Protein AF-A0A1S3KBF1-F1 (afdb_monomer_lite)

InterPro domains:
  IPR001810 F-box domain [PF12937] (69-110)
  IPR001810 F-box domain [PS50181] (61-107)
  IPR001810 F-box domain [SM00256] (68-107)
  IPR036047 F-box-like domain superfamily [SSF81383] (65-120)
  IPR047118 F-box only protein 7 [PTHR15537] (11-126)

Sequence (128 aa):
LISEDGDTCDMTMNVTDYVRHTPCDACQAFRQLPKLSRLFKDNIAYVLLGRLRQALNLPTLYGFMGLLPELKVLIMSYLDAPSLCVMARVCKELKTMTREPSLWRRLYLKTFGSYRDNSLSHNWYQVS

Structure (mmCIF, N/CA/C/O backbone):
data_AF-A0A1S3KBF1-F1
#
_entry.id   AF-A0A1S3KBF1-F1
#
loop_
_atom_site.group_PDB
_atom_site.id
_atom_site.type_symbol
_atom_site.label_atom_id
_atom_site.label_alt_id
_atom_site.label_comp_id
_atom_site.label_asym_id
_atom_site.label_entity_id
_atom_site.label_seq_id
_atom_site.pdbx_PDB_ins_code
_atom_site.Cartn_x
_atom_site.Cartn_y
_atom_site.Cartn_z
_atom_site.occupancy
_atom_site.B_iso_or_equiv
_atom_site.auth_seq_id
_atom_site.auth_comp_id
_atom_site.auth_asym_id
_atom_site.auth_atom_id
_atom_site.pdbx_PDB_model_num
ATOM 1 N N . LEU A 1 1 ? -19.780 6.397 -14.013 1.00 33.00 1 LEU A N 1
ATOM 2 C CA . LEU A 1 1 ? -20.209 5.490 -12.928 1.00 33.00 1 LEU A CA 1
ATOM 3 C C . LEU A 1 1 ? -19.356 5.781 -11.699 1.00 33.00 1 LEU A C 1
ATOM 5 O O . LEU A 1 1 ? -18.378 5.089 -11.468 1.00 33.00 1 LEU A O 1
ATOM 9 N N . ILE A 1 2 ? -19.659 6.868 -10.988 1.00 35.41 2 ILE A N 1
ATOM 10 C CA . ILE A 1 2 ? -19.140 7.137 -9.638 1.00 35.41 2 ILE A CA 1
ATOM 11 C C . ILE A 1 2 ? -20.349 7.645 -8.846 1.00 35.41 2 ILE A C 1
ATOM 13 O O . ILE A 1 2 ? -20.543 8.839 -8.660 1.00 35.41 2 ILE A O 1
ATOM 17 N N . SER A 1 3 ? -21.239 6.704 -8.558 1.00 34.78 3 SER A N 1
ATOM 18 C CA . SER A 1 3 ? -22.041 6.687 -7.334 1.00 34.78 3 SER A CA 1
ATOM 19 C C . SER A 1 3 ? -21.068 6.324 -6.195 1.00 34.78 3 SER A C 1
ATOM 21 O O . SER A 1 3 ? -20.072 5.657 -6.464 1.00 34.78 3 SER A O 1
ATOM 23 N N . GLU A 1 4 ? -21.205 6.677 -4.927 1.00 43.31 4 GLU A N 1
ATOM 24 C CA . GLU A 1 4 ? -22.292 7.220 -4.119 1.00 43.31 4 GLU A CA 1
ATOM 25 C C . GLU A 1 4 ? -21.694 7.378 -2.703 1.00 43.31 4 GLU A C 1
ATOM 27 O O . GLU A 1 4 ? -20.763 6.659 -2.349 1.00 43.31 4 GLU A O 1
ATOM 32 N N . ASP A 1 5 ? -22.230 8.325 -1.938 1.00 42.03 5 ASP A N 1
ATOM 33 C CA . ASP A 1 5 ? -22.523 8.232 -0.504 1.00 42.03 5 ASP A CA 1
ATOM 34 C C . ASP A 1 5 ? -21.469 7.819 0.544 1.00 42.03 5 ASP A C 1
ATOM 36 O O . ASP A 1 5 ? -20.857 6.758 0.529 1.00 42.03 5 ASP A O 1
ATOM 40 N N . GLY A 1 6 ? -21.454 8.619 1.617 1.00 50.53 6 GLY A N 1
ATOM 41 C CA . GLY A 1 6 ? -21.585 8.044 2.957 1.00 50.53 6 GLY A CA 1
ATOM 42 C C . GLY A 1 6 ? -20.321 7.411 3.510 1.00 50.53 6 GLY A C 1
ATOM 43 O O . GLY A 1 6 ? -20.202 6.196 3.625 1.00 50.53 6 GLY A O 1
ATOM 44 N N . ASP A 1 7 ? -19.407 8.271 3.941 1.00 58.75 7 ASP A N 1
ATOM 45 C CA . ASP A 1 7 ? -18.102 7.959 4.520 1.00 58.75 7 ASP A CA 1
ATOM 46 C C . ASP A 1 7 ? -18.194 7.329 5.937 1.00 58.75 7 ASP A C 1
ATOM 48 O O . ASP A 1 7 ? -17.403 7.638 6.832 1.00 58.75 7 ASP A O 1
ATOM 52 N N . THR A 1 8 ? -19.174 6.459 6.167 1.00 63.09 8 THR A N 1
ATOM 53 C CA . THR A 1 8 ? -19.503 5.828 7.448 1.00 63.09 8 THR A CA 1
ATOM 54 C C . THR A 1 8 ? -18.433 4.797 7.803 1.00 63.09 8 THR A C 1
ATOM 56 O O . THR A 1 8 ? -18.258 3.791 7.120 1.00 63.09 8 THR A O 1
ATOM 59 N N . CYS A 1 9 ? -17.652 5.067 8.852 1.00 63.69 9 CYS A N 1
ATOM 60 C CA . CYS A 1 9 ? -16.756 4.064 9.427 1.00 63.69 9 CYS A CA 1
ATOM 61 C C . CYS A 1 9 ? -17.577 3.189 10.375 1.00 63.69 9 CYS A C 1
ATOM 63 O O . CYS A 1 9 ? -17.748 3.535 11.545 1.00 63.69 9 CYS A O 1
ATOM 65 N N . ASP A 1 10 ? -18.096 2.077 9.865 1.00 65.94 10 ASP A N 1
ATOM 66 C CA . ASP A 1 10 ? -18.900 1.167 10.670 1.00 65.94 10 ASP A CA 1
ATOM 67 C C . ASP A 1 10 ? -18.001 0.243 11.494 1.00 65.94 10 ASP A C 1
ATOM 69 O O . ASP A 1 10 ? -17.186 -0.520 10.974 1.00 65.94 10 ASP A O 1
ATOM 73 N N . MET A 1 11 ? -18.154 0.310 12.815 1.00 76.19 11 MET A N 1
ATOM 74 C CA . MET A 1 11 ? -17.495 -0.584 13.760 1.00 76.19 11 MET A CA 1
ATOM 75 C C . MET A 1 11 ? -18.562 -1.368 14.518 1.00 76.19 11 MET A C 1
ATOM 77 O O . MET A 1 11 ? -19.205 -0.849 15.428 1.00 76.19 11 MET A O 1
ATOM 81 N N . THR A 1 12 ? -18.731 -2.644 14.180 1.00 77.75 12 THR A N 1
ATOM 82 C CA . THR A 1 12 ? -19.588 -3.549 14.950 1.00 77.75 12 THR A CA 1
ATOM 83 C C . THR A 1 12 ? -18.792 -4.129 16.114 1.00 77.75 12 THR A C 1
ATOM 85 O O . THR A 1 12 ? -17.807 -4.838 15.902 1.00 77.75 12 THR A O 1
ATOM 88 N N . MET A 1 13 ? -19.211 -3.856 17.349 1.00 76.44 13 MET A N 1
ATOM 89 C CA . MET A 1 13 ? -18.646 -4.499 18.536 1.00 76.44 13 MET A CA 1
ATOM 90 C C . MET A 1 13 ? -19.755 -5.027 19.435 1.00 76.44 13 MET A C 1
ATOM 92 O O . MET A 1 13 ? -20.788 -4.379 19.600 1.00 76.44 13 MET A O 1
ATOM 96 N N . ASN A 1 14 ? -19.526 -6.187 20.047 1.00 79.38 14 ASN A N 1
ATOM 97 C CA . ASN A 1 14 ? -20.423 -6.688 21.073 1.00 79.38 14 ASN A CA 1
ATOM 98 C C . ASN A 1 14 ? -20.006 -6.119 22.433 1.00 79.38 14 ASN A C 1
ATOM 100 O O . ASN A 1 14 ? -18.902 -6.371 22.916 1.00 79.38 14 ASN A O 1
ATOM 104 N N . VAL A 1 15 ? -20.881 -5.322 23.044 1.00 75.12 15 VAL A N 1
ATOM 105 C CA . VAL A 1 15 ? -20.594 -4.608 24.299 1.00 75.12 15 VAL A CA 1
ATOM 106 C C . VAL A 1 15 ? -20.327 -5.584 25.450 1.00 75.12 15 VAL A C 1
ATOM 108 O O . VAL A 1 15 ? -19.516 -5.291 26.329 1.00 75.12 15 VAL A O 1
ATOM 111 N N . THR A 1 16 ? -20.923 -6.779 25.408 1.00 74.94 16 THR A N 1
ATOM 112 C CA . THR A 1 16 ? -20.772 -7.813 26.445 1.00 74.94 16 THR A CA 1
ATOM 113 C C . THR A 1 16 ? -19.361 -8.396 26.527 1.00 74.94 16 THR A C 1
ATOM 115 O O . THR A 1 16 ? -18.982 -8.940 27.563 1.00 74.94 16 THR A O 1
ATOM 118 N N . ASP A 1 17 ? -18.560 -8.264 25.465 1.00 74.19 17 ASP A N 1
ATOM 119 C CA . ASP A 1 17 ? -17.164 -8.723 25.455 1.00 74.19 17 ASP A CA 1
ATOM 120 C C . ASP A 1 17 ? -16.240 -7.778 26.238 1.00 74.19 17 ASP A C 1
ATOM 122 O O . ASP A 1 17 ? -15.197 -8.196 26.757 1.00 74.19 17 ASP A O 1
ATOM 126 N N . TYR A 1 18 ? -16.629 -6.504 26.342 1.00 74.69 18 TYR A N 1
ATOM 127 C CA . TYR A 1 18 ? -15.799 -5.430 26.889 1.00 74.69 18 TYR A CA 1
ATOM 128 C C . TYR A 1 18 ? -16.311 -4.879 28.218 1.00 74.69 18 TYR A C 1
ATOM 130 O O . TYR A 1 18 ? -15.518 -4.324 28.979 1.00 74.69 18 TYR A O 1
ATOM 138 N N . VAL A 1 19 ? -17.599 -5.054 28.525 1.00 79.75 19 VAL A N 1
ATOM 139 C CA . VAL A 1 19 ? -18.239 -4.555 29.747 1.00 79.75 19 VAL A CA 1
ATOM 140 C C . VAL A 1 19 ? -18.893 -5.709 30.504 1.00 79.75 19 VAL A C 1
ATOM 142 O O . VAL A 1 19 ? -19.723 -6.435 29.961 1.00 79.75 19 VAL A O 1
ATOM 145 N N . ARG A 1 20 ? -18.541 -5.885 31.782 1.00 73.62 20 ARG A N 1
ATOM 146 C CA . ARG A 1 20 ? -19.235 -6.825 32.676 1.00 73.62 20 ARG A CA 1
ATOM 147 C C . ARG A 1 20 ? -20.565 -6.227 33.137 1.00 73.62 20 ARG A C 1
ATOM 149 O O . ARG A 1 20 ? -20.602 -5.094 33.601 1.00 73.62 20 ARG A O 1
ATOM 156 N N . HIS A 1 21 ? -21.630 -7.027 33.088 1.00 63.53 21 HIS A N 1
ATOM 157 C CA . HIS A 1 21 ? -22.996 -6.611 33.438 1.00 63.53 21 HIS A CA 1
ATOM 158 C C . HIS A 1 21 ? -23.217 -6.231 34.916 1.00 63.53 21 HIS A C 1
ATOM 160 O O . HIS A 1 21 ? -24.215 -5.588 35.224 1.00 63.53 21 HIS A O 1
ATOM 166 N N . THR A 1 22 ? -22.306 -6.585 35.827 1.00 63.88 22 THR A N 1
ATOM 167 C CA . THR A 1 22 ? -22.409 -6.253 37.259 1.00 63.88 22 THR A CA 1
ATOM 168 C C . THR A 1 22 ? -21.054 -5.795 37.807 1.00 63.88 22 THR A C 1
ATOM 170 O O . THR A 1 22 ? -20.264 -6.620 38.283 1.00 63.88 22 THR A O 1
ATOM 173 N N . PRO A 1 23 ? -20.722 -4.500 37.700 1.00 55.50 23 PRO A N 1
ATOM 174 C CA . PRO A 1 23 ? -19.475 -3.976 38.232 1.00 55.50 23 PRO A CA 1
ATOM 175 C C . PRO A 1 23 ? -19.605 -3.685 39.732 1.00 55.50 23 PRO A C 1
ATOM 177 O O . PRO A 1 23 ? -20.424 -2.873 40.143 1.00 55.50 23 PRO A O 1
ATOM 180 N N . CYS A 1 24 ? -18.772 -4.334 40.548 1.00 60.19 24 CYS A N 1
ATOM 181 C CA . CYS A 1 24 ? -18.551 -3.929 41.942 1.00 60.19 24 CYS A CA 1
ATOM 182 C C . CYS A 1 24 ? -17.599 -2.717 42.028 1.00 60.19 24 CYS A C 1
ATOM 184 O O . CYS A 1 24 ? -17.656 -1.972 42.994 1.00 60.19 24 CYS A O 1
ATOM 186 N N . ASP A 1 25 ? -16.766 -2.513 40.994 1.00 62.94 25 ASP A N 1
ATOM 187 C CA . ASP A 1 25 ? -15.807 -1.412 40.842 1.00 62.94 25 ASP A CA 1
ATOM 188 C C . ASP A 1 25 ? -15.576 -1.095 39.354 1.00 62.94 25 ASP A C 1
ATOM 190 O O . ASP A 1 25 ? -15.515 -2.004 38.517 1.00 62.94 25 ASP A O 1
ATOM 194 N N . ALA A 1 26 ? -15.366 0.184 39.015 1.00 65.19 26 ALA A N 1
ATOM 195 C CA 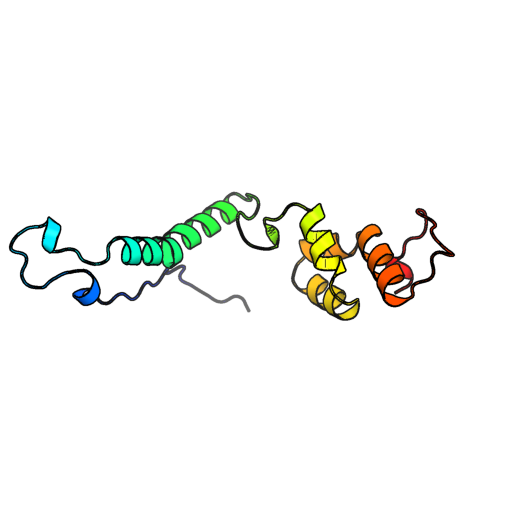. ALA A 1 26 ? -15.137 0.648 37.637 1.00 65.19 26 ALA A CA 1
ATOM 196 C C . ALA A 1 26 ? -13.928 -0.031 36.961 1.00 65.19 26 ALA A C 1
ATOM 198 O O . ALA A 1 26 ? -13.967 -0.345 35.773 1.00 65.19 26 ALA A O 1
ATOM 199 N N . CYS A 1 27 ? -12.877 -0.339 37.728 1.00 62.31 27 CYS A N 1
ATOM 200 C CA . CYS A 1 27 ? -11.687 -1.034 37.231 1.00 62.31 27 CYS A CA 1
ATOM 201 C C . CYS A 1 27 ? -11.955 -2.496 36.830 1.00 62.31 27 CYS A C 1
ATOM 203 O O . CYS A 1 27 ? -11.220 -3.053 36.019 1.00 62.31 27 CYS A O 1
ATOM 205 N N . GLN A 1 28 ? -13.003 -3.125 37.374 1.00 66.31 28 GLN A N 1
ATOM 206 C CA . GLN A 1 28 ? -13.396 -4.501 37.043 1.00 66.31 28 GLN A CA 1
ATOM 207 C C . GLN A 1 28 ? -14.523 -4.566 36.005 1.00 66.31 28 GLN A C 1
ATOM 209 O O . GLN A 1 28 ? -14.781 -5.633 35.440 1.00 66.31 28 GLN A O 1
ATOM 214 N N . ALA A 1 29 ? -15.185 -3.434 35.755 1.00 72.00 29 ALA A N 1
ATOM 215 C CA . ALA A 1 29 ? -16.245 -3.299 34.767 1.00 72.00 29 ALA A CA 1
ATOM 216 C C . ALA A 1 29 ? -15.725 -3.530 33.344 1.00 72.00 29 ALA A C 1
ATOM 218 O O . ALA A 1 29 ? -16.404 -4.163 32.539 1.00 72.00 29 ALA A O 1
ATOM 219 N N . PHE A 1 30 ? -14.511 -3.054 33.050 1.00 76.75 30 PHE A N 1
ATOM 220 C CA . PHE A 1 30 ? -13.942 -3.083 31.708 1.00 76.75 30 PHE A CA 1
ATOM 221 C C . PHE A 1 30 ? -12.969 -4.245 31.523 1.00 76.75 30 PHE A C 1
ATOM 223 O O . PHE A 1 30 ? -11.992 -4.404 32.256 1.00 76.75 30 PHE A O 1
ATOM 230 N N . ARG A 1 31 ? -13.211 -5.056 30.494 1.00 77.38 31 ARG A N 1
ATOM 231 C CA . ARG A 1 31 ? -12.364 -6.185 30.110 1.00 77.38 31 ARG A CA 1
ATOM 232 C C . ARG A 1 31 ? -11.762 -5.930 28.732 1.00 77.38 31 ARG A C 1
ATOM 234 O O . ARG A 1 31 ? -12.384 -5.330 27.867 1.00 77.38 31 ARG A O 1
ATOM 241 N N . GLN A 1 32 ? -10.532 -6.406 28.522 1.00 78.88 32 GLN A N 1
ATOM 242 C CA . GLN A 1 32 ? -9.879 -6.403 27.203 1.00 78.88 32 GLN A CA 1
ATOM 243 C C . GLN A 1 32 ? -9.794 -5.012 26.528 1.00 78.88 32 GLN A C 1
ATOM 245 O O . GLN A 1 32 ? -9.786 -4.912 25.301 1.00 78.88 32 GLN A O 1
ATOM 250 N N . LEU A 1 33 ? -9.621 -3.942 27.315 1.00 82.88 33 LEU A N 1
ATOM 251 C CA . LEU A 1 33 ? -9.377 -2.575 26.822 1.00 82.88 33 LEU A CA 1
ATOM 252 C C . LEU A 1 33 ? -8.282 -2.479 25.737 1.00 82.88 33 LEU A C 1
ATOM 254 O O . LEU A 1 33 ? -8.490 -1.756 24.763 1.00 82.88 33 LEU A O 1
ATOM 258 N N . PRO A 1 34 ? -7.156 -3.225 25.804 1.00 85.44 34 PRO A N 1
ATOM 259 C CA . PRO A 1 34 ? -6.165 -3.203 24.726 1.00 85.44 34 PRO A CA 1
ATOM 260 C C . PRO A 1 34 ? -6.707 -3.726 23.389 1.00 85.44 34 PRO A C 1
ATOM 262 O O . PRO A 1 34 ? -6.353 -3.200 22.337 1.00 85.44 34 PRO A O 1
ATOM 265 N N . LYS A 1 35 ? -7.585 -4.739 23.414 1.00 85.19 35 LYS A N 1
ATOM 266 C CA . LYS A 1 35 ? -8.229 -5.292 22.213 1.00 85.19 35 LYS A CA 1
ATOM 267 C C . LYS A 1 35 ? -9.236 -4.297 21.641 1.00 85.19 35 LYS A C 1
ATOM 269 O O . LYS A 1 35 ? -9.240 -4.082 20.435 1.00 85.19 35 LYS A O 1
ATOM 274 N N . LEU A 1 36 ? -10.026 -3.653 22.502 1.00 85.69 36 LEU A N 1
ATOM 275 C CA . LEU A 1 36 ? -10.946 -2.591 22.094 1.00 85.69 36 LEU A CA 1
ATOM 276 C C . 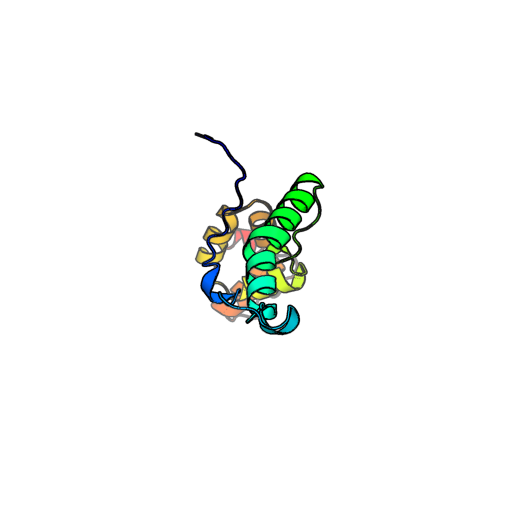LEU A 1 36 ? -10.198 -1.409 21.466 1.00 85.69 36 LEU A C 1
ATOM 278 O O . LEU A 1 36 ? -10.568 -0.948 20.393 1.00 85.69 36 LEU A O 1
ATOM 282 N N . SER A 1 37 ? -9.111 -0.959 22.099 1.00 87.19 37 SER A N 1
ATOM 283 C CA . SER A 1 37 ? -8.284 0.137 21.589 1.00 87.19 37 SER A CA 1
ATOM 284 C C . SER A 1 37 ? -7.700 -0.182 20.216 1.00 87.19 37 SER A C 1
ATOM 286 O O . SER A 1 37 ? -7.701 0.689 19.351 1.00 87.19 37 SER A O 1
ATOM 288 N N . ARG A 1 38 ? -7.235 -1.421 19.998 1.00 87.81 38 ARG A N 1
ATOM 289 C CA . ARG A 1 38 ? -6.772 -1.872 18.677 1.00 87.81 38 ARG A CA 1
ATOM 290 C C . ARG A 1 38 ? -7.895 -1.818 17.655 1.00 87.81 38 ARG A C 1
ATOM 292 O O . ARG A 1 38 ? -7.753 -1.116 16.670 1.00 87.81 38 ARG A O 1
ATOM 299 N N . LEU A 1 39 ? -9.040 -2.440 17.937 1.00 86.44 39 LEU A N 1
ATOM 300 C CA . LEU A 1 39 ? -10.160 -2.436 16.995 1.00 86.44 39 LEU A CA 1
ATOM 301 C C . LEU A 1 39 ? -10.643 -1.018 16.667 1.00 86.44 39 LEU A C 1
ATOM 303 O O . LEU A 1 39 ? -10.903 -0.724 15.507 1.00 86.44 39 LEU A O 1
ATOM 307 N N . PHE A 1 40 ? -10.719 -0.125 17.651 1.00 87.50 40 PHE A N 1
ATOM 308 C CA . PHE A 1 40 ? -11.068 1.272 17.403 1.00 87.50 40 PHE A CA 1
ATOM 309 C C . PHE A 1 40 ? -10.026 1.970 16.521 1.00 87.50 40 PHE A C 1
ATOM 311 O O . PHE A 1 40 ? -10.373 2.663 15.565 1.00 87.50 40 PHE A O 1
ATOM 318 N N . LYS A 1 41 ? -8.737 1.793 16.829 1.00 89.12 41 LYS A N 1
ATOM 319 C CA . LYS A 1 41 ? -7.662 2.411 16.051 1.00 89.12 41 LYS A CA 1
ATOM 320 C C . LYS A 1 41 ? -7.656 1.902 14.615 1.00 89.12 41 LYS A C 1
ATOM 322 O O . LYS A 1 41 ? -7.590 2.714 13.700 1.00 89.12 41 LYS A O 1
ATOM 327 N N . ASP A 1 42 ? -7.780 0.595 14.440 1.00 86.62 42 ASP A N 1
ATOM 328 C CA . ASP A 1 42 ? -7.700 -0.081 13.147 1.00 86.62 42 ASP A CA 1
ATOM 329 C C . ASP A 1 42 ? -8.898 0.258 12.253 1.00 86.62 42 ASP A C 1
ATOM 331 O O . ASP A 1 42 ? -8.707 0.544 11.074 1.00 86.62 42 ASP A O 1
ATOM 335 N N . ASN A 1 43 ? -10.113 0.304 12.809 1.00 83.81 43 ASN A N 1
ATOM 336 C CA . ASN A 1 43 ? -11.327 0.529 12.016 1.00 83.81 43 ASN A CA 1
ATOM 337 C C . ASN A 1 43 ? -11.699 2.008 11.857 1.00 83.81 43 ASN A C 1
ATOM 339 O O . ASN A 1 43 ? -12.298 2.376 10.853 1.00 83.81 43 ASN A O 1
ATOM 343 N N . ILE A 1 44 ? -11.366 2.861 12.830 1.00 84.81 44 ILE A N 1
ATOM 344 C CA . ILE A 1 44 ? -11.821 4.258 12.844 1.00 84.81 44 ILE A CA 1
ATOM 345 C C . ILE A 1 44 ? -10.631 5.209 12.750 1.00 84.81 44 ILE A C 1
ATOM 347 O O . ILE A 1 44 ? -10.533 5.994 11.807 1.00 84.81 44 ILE A O 1
ATOM 351 N N . ALA A 1 45 ? -9.696 5.146 13.701 1.00 86.81 45 ALA A N 1
ATOM 352 C CA . ALA A 1 45 ? -8.663 6.178 13.808 1.00 86.81 45 ALA A CA 1
ATOM 353 C C . ALA A 1 45 ? -7.714 6.209 12.596 1.00 86.81 45 ALA A C 1
ATOM 355 O O . ALA A 1 45 ? -7.445 7.282 12.057 1.00 86.81 45 ALA A O 1
ATOM 356 N N . TYR A 1 46 ? -7.215 5.053 12.146 1.00 85.88 46 TYR A N 1
ATOM 357 C CA . TYR A 1 46 ? -6.297 4.973 11.007 1.00 85.88 46 TYR A CA 1
ATOM 358 C C . TYR A 1 46 ? -6.985 5.265 9.673 1.00 85.88 46 TYR A C 1
ATOM 360 O O . TYR A 1 46 ? -6.367 5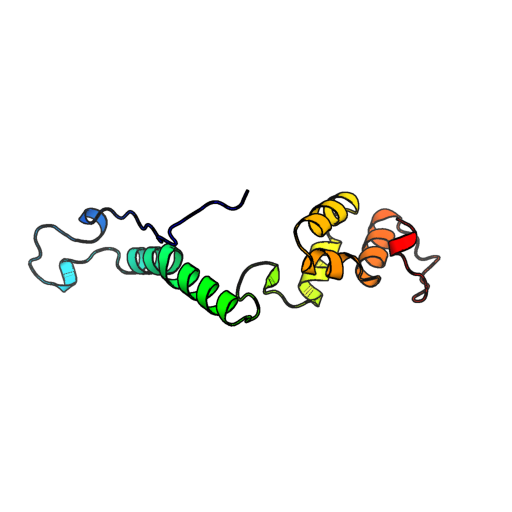.889 8.810 1.00 85.88 46 TYR A O 1
ATOM 368 N N . VAL A 1 47 ? -8.259 4.887 9.517 1.00 84.00 47 VAL A N 1
ATOM 369 C CA . VAL A 1 47 ? -9.056 5.217 8.326 1.00 84.00 47 VAL A CA 1
ATOM 370 C C . VAL A 1 47 ? -9.237 6.731 8.218 1.00 84.00 47 VAL A C 1
ATOM 372 O O . VAL A 1 47 ? -8.884 7.320 7.196 1.00 84.00 47 VAL A O 1
ATOM 375 N N . LEU A 1 48 ? -9.684 7.385 9.296 1.00 85.06 48 LEU A N 1
ATOM 376 C CA . LEU A 1 48 ? -9.837 8.843 9.341 1.00 85.06 48 LEU A CA 1
ATOM 377 C C . LEU A 1 48 ? -8.503 9.569 9.130 1.00 85.06 48 LEU A C 1
ATOM 379 O O . LEU A 1 48 ? -8.436 10.532 8.365 1.00 85.06 48 LEU A O 1
ATOM 383 N N . LEU A 1 49 ? -7.422 9.090 9.752 1.00 86.31 49 LEU A N 1
ATOM 384 C CA . LEU A 1 49 ? -6.085 9.652 9.559 1.00 86.31 49 LEU A CA 1
ATOM 385 C C . LEU A 1 49 ? -5.628 9.534 8.099 1.00 86.31 49 LEU A C 1
ATOM 387 O O . LEU A 1 49 ? -5.059 10.480 7.555 1.00 86.31 49 LEU A O 1
ATOM 391 N N . GLY A 1 50 ? -5.886 8.395 7.455 1.00 83.19 50 GLY A N 1
ATOM 392 C CA . GLY A 1 50 ? -5.609 8.188 6.036 1.00 83.19 50 GLY A CA 1
ATOM 393 C C . GLY A 1 50 ? -6.352 9.193 5.157 1.00 83.19 50 GLY A C 1
ATOM 394 O O . GLY A 1 50 ? -5.724 9.863 4.336 1.00 83.19 50 GLY A O 1
ATOM 395 N N . ARG A 1 51 ? -7.659 9.366 5.389 1.00 80.88 51 ARG A N 1
ATOM 396 C CA . ARG A 1 51 ? -8.505 10.317 4.648 1.00 80.88 51 ARG A CA 1
ATOM 397 C C . ARG A 1 51 ? -8.043 11.763 4.813 1.00 80.88 51 ARG A C 1
ATOM 399 O O . ARG A 1 51 ? -7.882 12.469 3.822 1.00 80.88 51 ARG A O 1
ATOM 406 N N . LEU A 1 52 ? -7.755 12.196 6.043 1.00 85.38 52 LEU A N 1
ATOM 407 C CA . LEU A 1 52 ? -7.247 13.548 6.305 1.00 85.38 52 LEU A CA 1
ATOM 408 C C . LEU A 1 52 ? -5.934 13.809 5.566 1.00 85.38 52 LEU A C 1
ATOM 410 O O . LEU A 1 52 ? -5.748 14.865 4.969 1.00 85.38 52 LEU A O 1
ATOM 414 N N . ARG A 1 53 ? -5.025 12.833 5.555 1.00 85.44 53 ARG A N 1
ATOM 415 C CA . ARG A 1 53 ? -3.760 12.965 4.827 1.00 85.44 53 ARG A CA 1
ATOM 416 C C . ARG A 1 53 ? -3.953 13.038 3.322 1.00 85.44 53 ARG A C 1
ATOM 418 O O . ARG A 1 53 ? -3.258 13.822 2.687 1.00 85.44 53 ARG A O 1
ATOM 425 N N . GLN A 1 54 ? -4.888 12.271 2.768 1.00 81.69 54 GLN A N 1
ATOM 426 C CA . GLN A 1 54 ? -5.244 12.360 1.352 1.00 81.69 54 GLN A CA 1
ATOM 427 C C . GLN A 1 54 ? -5.814 13.739 1.006 1.00 81.69 54 GLN A C 1
ATOM 429 O O . GLN A 1 54 ? -5.360 14.349 0.043 1.00 81.69 54 GLN A O 1
ATOM 434 N N . ALA A 1 55 ? -6.731 14.267 1.824 1.00 84.88 55 ALA A N 1
ATOM 435 C CA . ALA A 1 55 ? -7.294 15.607 1.639 1.00 84.88 55 ALA A CA 1
ATOM 436 C C . ALA A 1 55 ? -6.219 16.707 1.691 1.00 84.88 55 ALA A C 1
ATOM 438 O O . ALA A 1 55 ? -6.283 17.689 0.956 1.00 84.88 55 ALA A O 1
ATOM 439 N N . LEU A 1 56 ? -5.198 16.518 2.527 1.00 86.94 56 LEU A N 1
ATOM 440 C CA . LEU A 1 56 ? -4.065 17.430 2.662 1.00 86.94 56 LEU A CA 1
ATOM 441 C C . LEU A 1 56 ? -2.926 17.158 1.653 1.00 86.94 56 LEU A C 1
ATOM 443 O O . LEU A 1 56 ? -1.907 17.841 1.701 1.00 86.94 56 LEU A O 1
ATOM 447 N N . ASN A 1 57 ? -3.075 16.193 0.736 1.00 81.50 57 ASN A N 1
ATOM 448 C CA . ASN A 1 57 ? -2.044 15.749 -0.217 1.00 81.50 57 ASN A CA 1
ATOM 449 C C . ASN A 1 57 ? -0.721 15.301 0.438 1.00 81.50 57 ASN A C 1
ATOM 451 O O . ASN A 1 57 ? 0.358 15.443 -0.142 1.00 81.50 57 ASN A O 1
ATOM 455 N N . LEU A 1 58 ? -0.780 14.749 1.652 1.00 81.56 58 LEU A N 1
ATOM 456 C CA . LEU A 1 58 ? 0.397 14.199 2.318 1.00 81.56 58 LEU A CA 1
ATOM 457 C C . LEU A 1 58 ? 0.758 12.818 1.749 1.00 81.56 58 LEU A C 1
ATOM 459 O O . LEU A 1 58 ? -0.130 12.039 1.397 1.00 81.56 58 LEU A O 1
ATOM 463 N N . PRO A 1 59 ? 2.056 12.457 1.744 1.00 74.50 59 PRO A N 1
ATOM 464 C CA . PRO A 1 59 ? 2.487 11.130 1.334 1.00 74.50 59 PRO A CA 1
ATOM 465 C C . PRO A 1 59 ? 1.864 10.046 2.222 1.00 74.50 59 PRO A C 1
ATOM 467 O O . PRO A 1 59 ? 1.662 10.231 3.434 1.00 74.50 59 PRO A O 1
ATOM 470 N N . THR A 1 60 ? 1.560 8.909 1.601 1.00 74.44 60 THR A N 1
ATOM 471 C CA . THR A 1 60 ? 0.952 7.740 2.245 1.00 74.44 60 THR A CA 1
ATOM 472 C C . THR A 1 60 ? 1.833 7.248 3.397 1.00 74.44 60 THR A C 1
ATOM 474 O O . THR A 1 60 ? 3.026 7.043 3.210 1.00 74.44 60 THR A O 1
ATOM 477 N N . LEU A 1 61 ? 1.263 7.055 4.593 1.00 71.12 61 LEU A N 1
ATOM 478 C CA . LEU A 1 61 ? 2.027 6.613 5.776 1.00 71.12 61 LEU A CA 1
ATOM 479 C C . LEU A 1 61 ? 2.375 5.124 5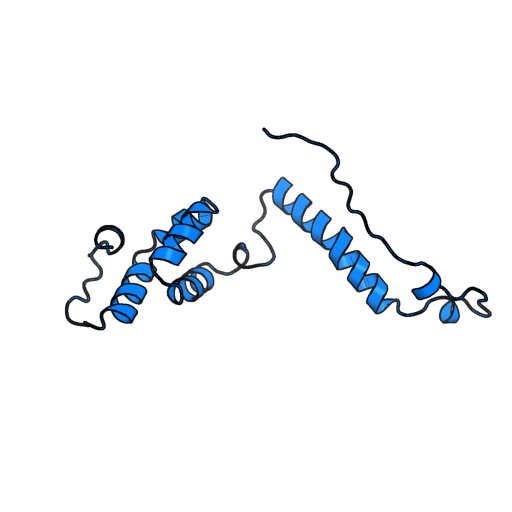.763 1.00 71.12 61 LEU A C 1
ATOM 481 O O . LEU A 1 61 ? 3.377 4.722 6.345 1.00 71.12 61 LEU A O 1
ATOM 485 N N . TYR A 1 62 ? 1.516 4.306 5.159 1.00 73.81 62 TYR A N 1
ATOM 486 C CA . TYR A 1 62 ? 1.537 2.859 5.330 1.00 73.81 62 TYR A CA 1
ATOM 487 C C . TYR A 1 62 ? 1.437 2.135 3.989 1.00 73.81 62 TYR A C 1
ATOM 489 O O . TYR A 1 62 ? 0.972 2.683 2.987 1.00 73.81 62 TYR A O 1
ATOM 497 N N . GLY A 1 63 ? 1.855 0.871 3.993 1.00 81.19 63 GLY A N 1
ATOM 498 C CA . GLY A 1 63 ? 1.820 0.008 2.820 1.00 81.19 63 GLY A CA 1
ATOM 499 C C . GLY A 1 63 ? 2.918 0.320 1.807 1.00 81.19 63 GLY A C 1
ATOM 500 O O . GLY A 1 63 ? 3.797 1.151 2.029 1.00 81.19 63 GLY A O 1
ATOM 501 N N . PHE A 1 64 ? 2.856 -0.368 0.668 1.00 84.62 64 PHE A N 1
ATOM 502 C CA . PHE A 1 64 ? 3.882 -0.306 -0.374 1.00 84.62 64 PHE A CA 1
ATOM 503 C C . PHE A 1 64 ? 4.186 1.128 -0.843 1.00 84.62 64 PHE A C 1
ATOM 505 O O . PHE A 1 64 ? 5.338 1.491 -1.061 1.00 84.62 64 PHE A O 1
ATOM 512 N N . MET A 1 65 ? 3.154 1.971 -0.930 1.00 82.94 65 MET A N 1
ATOM 513 C CA . MET A 1 65 ? 3.271 3.356 -1.396 1.00 82.94 65 MET A CA 1
ATOM 514 C C . MET A 1 65 ? 3.949 4.289 -0.380 1.00 82.94 65 MET A C 1
ATOM 516 O O . MET A 1 65 ? 4.472 5.326 -0.779 1.00 82.94 65 MET A O 1
ATOM 520 N N . GLY A 1 66 ? 3.984 3.924 0.905 1.00 82.75 66 GLY A N 1
ATOM 521 C CA . GLY A 1 66 ? 4.685 4.682 1.949 1.00 82.75 66 GLY A CA 1
ATOM 522 C C . GLY A 1 66 ? 6.171 4.342 2.084 1.00 82.75 66 GLY A C 1
ATOM 523 O O . GLY A 1 66 ? 6.877 4.976 2.861 1.00 82.75 66 GLY A O 1
ATOM 524 N N . LEU A 1 67 ? 6.659 3.342 1.344 1.00 85.12 67 LEU A N 1
ATOM 525 C CA . LEU A 1 67 ? 8.064 2.948 1.378 1.00 85.12 67 LEU A CA 1
ATOM 526 C C . LEU A 1 67 ? 8.961 3.958 0.653 1.00 85.12 67 LEU A C 1
ATOM 528 O O . LEU A 1 67 ? 8.532 4.668 -0.262 1.00 85.12 67 LEU A O 1
ATOM 532 N N . LEU A 1 68 ? 10.241 3.960 1.026 1.00 84.56 68 LEU A N 1
ATOM 533 C CA . LEU A 1 68 ? 11.271 4.681 0.284 1.00 84.56 68 LEU A CA 1
ATOM 534 C C . LEU A 1 68 ? 11.337 4.178 -1.175 1.00 84.56 68 LEU A C 1
ATOM 536 O O . LEU A 1 68 ? 11.142 2.977 -1.412 1.00 84.56 68 LEU A O 1
ATOM 540 N N . PRO A 1 69 ? 11.609 5.057 -2.157 1.00 82.38 69 PRO A N 1
ATOM 541 C CA . PRO A 1 69 ? 11.659 4.691 -3.575 1.00 82.38 69 PRO A CA 1
ATOM 542 C C . PRO A 1 69 ? 12.578 3.499 -3.870 1.00 82.38 69 PRO A C 1
ATOM 544 O O . PRO A 1 69 ? 12.231 2.623 -4.661 1.00 82.38 69 PRO A O 1
ATOM 547 N N . GLU A 1 70 ? 13.715 3.410 -3.187 1.00 86.75 70 GLU A N 1
ATOM 548 C CA . GLU A 1 70 ? 14.705 2.347 -3.356 1.00 86.75 70 GLU A CA 1
ATOM 549 C C . GLU A 1 70 ? 14.133 0.986 -2.955 1.00 86.75 70 GLU A C 1
ATOM 551 O O . GLU A 1 70 ? 14.327 -0.008 -3.657 1.00 86.75 70 GLU A O 1
ATOM 556 N N . LEU A 1 71 ? 13.375 0.947 -1.854 1.00 89.12 71 LEU A N 1
ATOM 557 C CA . LEU A 1 71 ? 12.720 -0.268 -1.373 1.00 89.12 71 LEU A CA 1
ATOM 558 C C . LEU A 1 71 ? 11.600 -0.701 -2.318 1.00 89.12 71 LEU A C 1
ATOM 560 O O . LEU A 1 71 ? 11.456 -1.892 -2.589 1.00 89.12 71 LEU A O 1
ATOM 564 N N . LYS A 1 72 ? 10.846 0.254 -2.872 1.00 89.62 72 LYS A N 1
ATOM 565 C CA . LYS A 1 72 ? 9.818 -0.026 -3.882 1.00 89.62 72 LYS A CA 1
ATOM 566 C C . LYS A 1 72 ? 10.432 -0.688 -5.116 1.00 89.62 72 LYS A C 1
ATOM 568 O O . LYS A 1 72 ? 9.968 -1.751 -5.516 1.00 89.62 72 LYS A O 1
ATOM 573 N N . VAL A 1 73 ? 11.503 -0.116 -5.677 1.00 87.44 73 VAL A N 1
ATOM 574 C CA . VAL A 1 73 ? 12.200 -0.682 -6.850 1.00 87.44 73 VAL A CA 1
ATOM 575 C C . VAL A 1 73 ? 12.807 -2.048 -6.530 1.00 87.44 73 VAL A C 1
ATOM 577 O O . VAL A 1 73 ? 12.743 -2.953 -7.360 1.00 87.44 73 VAL A O 1
ATOM 580 N N . LEU A 1 74 ? 13.365 -2.226 -5.330 1.00 88.00 74 LEU A N 1
ATOM 581 C CA . LEU A 1 74 ? 13.900 -3.513 -4.894 1.00 88.00 74 LEU A CA 1
ATOM 582 C C . LEU A 1 74 ? 12.805 -4.584 -4.866 1.00 88.00 74 LEU A C 1
ATOM 584 O O . LEU A 1 74 ? 12.968 -5.628 -5.489 1.00 88.00 74 LEU A O 1
ATOM 588 N N . ILE A 1 75 ? 11.675 -4.316 -4.211 1.00 90.62 75 ILE A N 1
ATOM 589 C CA . ILE A 1 75 ? 10.532 -5.238 -4.164 1.00 90.62 75 ILE A CA 1
ATOM 590 C C . ILE A 1 75 ? 10.016 -5.521 -5.580 1.00 90.62 75 ILE A C 1
ATOM 592 O O . ILE A 1 75 ? 9.797 -6.676 -5.937 1.00 90.62 75 ILE A O 1
ATOM 596 N N . MET A 1 76 ? 9.896 -4.488 -6.416 1.00 89.75 76 MET A N 1
ATOM 597 C CA . MET A 1 76 ? 9.483 -4.632 -7.813 1.00 89.75 76 MET A CA 1
ATOM 598 C C . MET A 1 76 ? 10.455 -5.500 -8.620 1.00 89.75 76 MET A C 1
ATOM 600 O O . MET A 1 76 ? 10.021 -6.257 -9.478 1.00 89.75 76 MET A O 1
ATOM 604 N N . SER A 1 77 ? 11.756 -5.469 -8.327 1.00 88.19 77 SER A N 1
ATOM 605 C CA . SER A 1 77 ? 12.747 -6.290 -9.040 1.00 88.19 77 SER A CA 1
ATOM 606 C C . SER A 1 77 ? 12.621 -7.797 -8.773 1.00 88.19 77 SER A C 1
ATOM 608 O O . SER A 1 77 ? 13.164 -8.612 -9.522 1.00 88.19 77 SER A O 1
ATOM 610 N N . TYR A 1 78 ? 11.894 -8.190 -7.722 1.00 89.38 78 TYR A N 1
ATOM 611 C CA . TYR A 1 78 ? 11.590 -9.596 -7.463 1.00 89.38 78 TYR A CA 1
ATOM 612 C C . TYR A 1 78 ? 10.443 -10.130 -8.324 1.00 89.38 78 TYR A C 1
ATOM 614 O O . TYR A 1 78 ? 10.403 -11.341 -8.552 1.00 89.38 78 TYR A O 1
ATOM 622 N N . LEU A 1 79 ? 9.574 -9.253 -8.832 1.00 89.25 79 LEU A N 1
ATOM 623 C CA . LEU A 1 79 ? 8.487 -9.605 -9.743 1.00 89.25 79 LEU A CA 1
ATOM 624 C C . LEU A 1 79 ? 9.019 -9.895 -11.154 1.00 89.25 79 LEU A C 1
ATOM 626 O O . LEU A 1 79 ? 10.100 -9.459 -11.551 1.00 89.25 79 LEU A O 1
ATOM 630 N N . ASP A 1 80 ? 8.245 -10.660 -11.908 1.00 88.00 80 ASP A N 1
ATOM 631 C CA . ASP A 1 80 ? 8.430 -10.925 -13.328 1.00 88.00 80 ASP A CA 1
ATOM 632 C C . ASP A 1 80 ? 7.874 -9.779 -14.196 1.00 88.00 80 ASP A C 1
ATOM 634 O O . ASP A 1 80 ? 7.012 -9.002 -13.774 1.00 88.00 80 ASP A O 1
ATOM 638 N N . ALA A 1 81 ? 8.380 -9.664 -15.429 1.00 85.62 81 ALA A N 1
ATOM 639 C CA . ALA A 1 81 ? 8.017 -8.590 -16.356 1.00 85.62 81 ALA A CA 1
ATOM 640 C C . ALA A 1 81 ? 6.495 -8.446 -16.584 1.00 85.62 81 ALA A C 1
ATOM 642 O O . ALA A 1 81 ? 5.995 -7.323 -16.469 1.00 85.62 81 ALA A O 1
ATOM 643 N N . PRO A 1 82 ? 5.719 -9.522 -16.846 1.00 88.69 82 PRO A N 1
ATOM 644 C CA . PRO A 1 82 ? 4.286 -9.363 -17.071 1.00 88.69 82 PRO A CA 1
ATOM 645 C C . PRO A 1 82 ? 3.545 -8.927 -15.797 1.00 88.69 82 PRO A C 1
ATOM 647 O O . PRO A 1 82 ? 2.671 -8.061 -15.880 1.00 88.69 82 PRO A O 1
ATOM 650 N N . SER A 1 83 ? 3.928 -9.419 -14.614 1.00 90.38 83 SER A N 1
ATOM 651 C CA . SER A 1 83 ? 3.361 -8.947 -13.341 1.00 90.38 83 SER A CA 1
ATOM 652 C C . SER A 1 83 ? 3.657 -7.471 -13.079 1.00 90.38 83 SER A C 1
ATOM 654 O O . SER A 1 83 ? 2.783 -6.743 -12.603 1.00 90.38 83 SER A O 1
ATOM 656 N N . LEU A 1 84 ? 4.844 -6.982 -13.452 1.00 90.12 84 LEU A N 1
ATOM 657 C CA . LEU A 1 84 ? 5.167 -5.553 -13.388 1.00 90.12 84 LEU A CA 1
ATOM 658 C C . LEU A 1 84 ? 4.295 -4.721 -14.331 1.00 90.12 84 LEU A C 1
ATOM 660 O O . LEU A 1 84 ? 3.818 -3.655 -13.939 1.00 90.12 84 LEU A O 1
ATOM 664 N N . CYS A 1 85 ? 4.018 -5.209 -15.541 1.00 88.88 85 CYS A N 1
ATOM 665 C CA . CYS A 1 85 ? 3.101 -4.540 -16.463 1.00 88.88 85 CYS A CA 1
ATOM 666 C C . CYS A 1 85 ? 1.667 -4.476 -15.917 1.00 88.88 85 CYS A C 1
ATOM 668 O O . CYS A 1 85 ? 0.993 -3.459 -16.095 1.00 88.88 85 CYS A O 1
ATOM 670 N N . VAL A 1 86 ? 1.196 -5.527 -15.237 1.00 92.62 86 VAL A N 1
ATOM 671 C CA . VAL A 1 86 ? -0.105 -5.515 -14.545 1.00 92.62 86 VAL A CA 1
ATOM 672 C C . VAL A 1 86 ? -0.090 -4.484 -13.416 1.00 92.62 86 VAL A C 1
ATOM 674 O O . VAL A 1 86 ? -0.990 -3.648 -13.340 1.00 92.62 86 VAL A O 1
ATOM 677 N N . MET A 1 87 ? 0.964 -4.466 -12.599 1.00 89.81 87 MET A N 1
ATOM 678 C CA . MET A 1 87 ? 1.134 -3.512 -11.499 1.00 89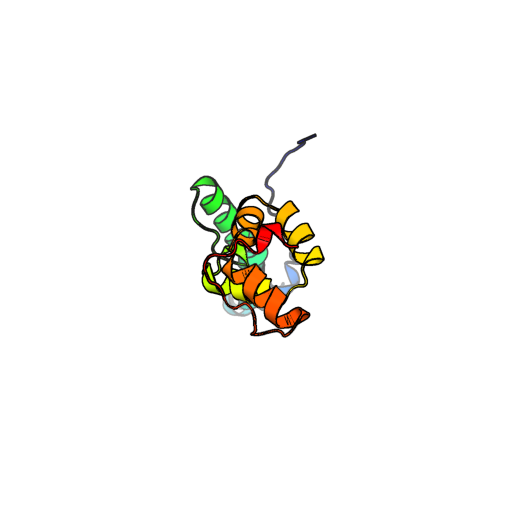.81 87 MET A CA 1
ATOM 679 C C . MET A 1 87 ? 1.156 -2.052 -11.990 1.00 89.81 87 MET A C 1
ATOM 681 O O . MET A 1 87 ? 0.524 -1.184 -11.387 1.00 89.81 87 MET A O 1
ATOM 685 N N . ALA A 1 88 ? 1.799 -1.778 -13.128 1.00 89.44 88 ALA A N 1
ATOM 686 C CA . ALA A 1 88 ? 1.849 -0.453 -13.750 1.00 89.44 88 ALA A CA 1
ATOM 687 C C . ALA A 1 88 ? 0.473 0.082 -14.183 1.00 89.44 88 ALA A C 1
ATOM 689 O O . ALA A 1 88 ? 0.301 1.291 -14.346 1.00 89.44 88 ALA A O 1
ATOM 690 N N . ARG A 1 89 ? -0.517 -0.793 -14.393 1.00 90.38 89 ARG A N 1
ATOM 691 C CA . ARG A 1 89 ? -1.884 -0.389 -14.759 1.00 90.38 89 ARG A CA 1
ATOM 692 C C . ARG A 1 89 ? -2.713 0.051 -13.553 1.00 90.38 89 ARG A C 1
ATOM 694 O O . ARG A 1 89 ? -3.709 0.737 -13.749 1.00 90.38 89 ARG A O 1
ATOM 701 N N . VAL A 1 90 ? -2.301 -0.302 -12.333 1.00 89.38 90 VAL A N 1
ATOM 702 C CA . VAL A 1 90 ? -3.066 -0.027 -11.107 1.00 89.38 90 VAL A CA 1
ATOM 703 C C . VAL A 1 90 ? -3.059 1.461 -10.759 1.00 89.38 90 VAL A C 1
ATOM 705 O O . VAL A 1 90 ? -4.104 2.018 -10.432 1.00 89.38 90 VAL A O 1
ATOM 708 N N . CYS A 1 91 ? -1.904 2.135 -10.829 1.00 84.62 91 CYS A N 1
ATOM 709 C CA . CYS A 1 91 ? -1.836 3.569 -10.541 1.00 84.62 91 CYS A CA 1
ATOM 710 C C . CYS A 1 91 ? -0.692 4.298 -11.265 1.00 84.62 91 CYS A C 1
ATOM 712 O O . CYS A 1 91 ? 0.277 3.697 -11.733 1.00 84.62 91 CYS A O 1
ATOM 714 N N . LYS A 1 92 ? -0.802 5.633 -11.337 1.00 86.31 92 LYS A N 1
ATOM 715 C CA . LYS A 1 92 ? 0.168 6.503 -12.027 1.00 86.31 92 LYS A CA 1
ATOM 716 C C . LYS A 1 92 ? 1.564 6.445 -11.403 1.00 86.31 92 LYS A C 1
ATOM 718 O O . LYS A 1 92 ? 2.539 6.428 -12.142 1.00 86.31 92 LYS A O 1
ATOM 723 N N . GLU A 1 93 ? 1.665 6.393 -10.076 1.00 85.25 93 GLU A N 1
ATOM 724 C CA . GLU A 1 93 ? 2.960 6.316 -9.385 1.00 85.25 93 GLU A CA 1
ATOM 725 C C . GLU A 1 93 ? 3.669 4.992 -9.693 1.00 85.25 93 GLU A C 1
ATOM 727 O O . GLU A 1 93 ? 4.833 5.004 -10.079 1.00 85.25 93 GLU A O 1
ATOM 732 N N . LEU A 1 94 ? 2.955 3.862 -9.640 1.00 87.06 94 LEU A N 1
ATOM 733 C CA . LEU A 1 94 ? 3.513 2.557 -10.009 1.00 87.06 94 LEU A CA 1
ATOM 734 C C . LEU A 1 94 ? 3.951 2.522 -11.472 1.00 87.06 94 LEU A C 1
ATOM 736 O O . LEU A 1 94 ? 5.027 2.012 -11.772 1.00 87.06 94 LEU A O 1
ATOM 740 N N . LYS A 1 95 ? 3.175 3.134 -12.373 1.00 88.25 95 LYS A N 1
ATOM 741 C CA . LYS A 1 95 ? 3.571 3.304 -13.774 1.00 88.25 95 LYS A CA 1
ATOM 742 C C . LYS A 1 95 ? 4.884 4.076 -13.911 1.00 88.25 95 LYS A C 1
ATOM 744 O O . LYS A 1 95 ? 5.735 3.685 -14.707 1.00 88.25 95 LYS A O 1
ATOM 749 N N . THR A 1 96 ? 5.062 5.155 -13.152 1.00 88.25 96 THR A N 1
ATOM 750 C CA . THR A 1 96 ? 6.316 5.921 -13.144 1.00 88.25 96 THR A CA 1
ATOM 751 C C . THR A 1 96 ? 7.469 5.074 -12.611 1.00 88.25 96 THR A C 1
ATOM 753 O O . THR A 1 96 ? 8.506 5.005 -13.259 1.00 88.25 96 THR A O 1
ATOM 756 N N . MET A 1 97 ? 7.264 4.340 -11.517 1.00 86.12 97 MET A N 1
ATOM 757 C CA . MET A 1 97 ? 8.281 3.458 -10.929 1.00 86.12 97 MET A CA 1
ATOM 758 C C . MET A 1 97 ? 8.692 2.320 -11.871 1.00 86.12 97 MET A C 1
ATOM 760 O O . MET A 1 97 ? 9.868 1.977 -11.953 1.00 86.12 97 MET A O 1
ATOM 764 N N . THR A 1 98 ? 7.759 1.765 -12.652 1.00 87.00 98 THR A N 1
ATOM 765 C CA . THR A 1 98 ? 8.097 0.771 -13.683 1.00 87.00 98 THR A CA 1
ATOM 766 C C . THR A 1 98 ? 8.891 1.337 -14.853 1.00 87.00 98 THR A C 1
ATOM 768 O O . THR A 1 98 ? 9.349 0.559 -15.671 1.00 87.00 98 THR A O 1
ATOM 771 N N . ARG A 1 99 ? 9.080 2.653 -14.985 1.00 85.06 99 ARG A N 1
ATOM 772 C CA . ARG A 1 99 ? 9.930 3.228 -16.044 1.00 85.06 99 ARG A CA 1
ATOM 773 C C . ARG A 1 99 ? 11.394 3.352 -15.631 1.00 85.06 99 ARG A C 1
ATOM 775 O O . ARG A 1 99 ? 12.214 3.755 -16.450 1.00 85.06 99 ARG A O 1
ATOM 782 N N . GLU A 1 100 ? 11.728 2.990 -14.395 1.00 85.19 100 GLU A N 1
ATOM 783 C CA . GLU A 1 100 ? 13.095 3.051 -13.895 1.00 85.19 100 GLU A CA 1
ATOM 784 C C . GLU A 1 100 ? 14.006 2.056 -14.637 1.00 85.19 100 GLU A C 1
ATOM 786 O O . GLU A 1 100 ? 13.802 0.841 -14.551 1.00 85.19 100 GLU A O 1
ATOM 791 N N . PRO A 1 101 ? 15.063 2.512 -15.333 1.00 82.06 101 PRO A N 1
ATOM 792 C CA . PRO A 1 101 ? 15.931 1.631 -16.120 1.00 82.06 101 PRO A CA 1
ATOM 793 C C . PRO A 1 101 ? 16.707 0.643 -15.237 1.00 82.06 101 PRO A C 1
ATOM 795 O O . PRO A 1 101 ? 17.022 -0.474 -15.652 1.00 82.06 101 PRO A O 1
ATOM 798 N N . SER A 1 102 ? 16.974 1.023 -13.984 1.00 82.06 102 SER A N 1
ATOM 799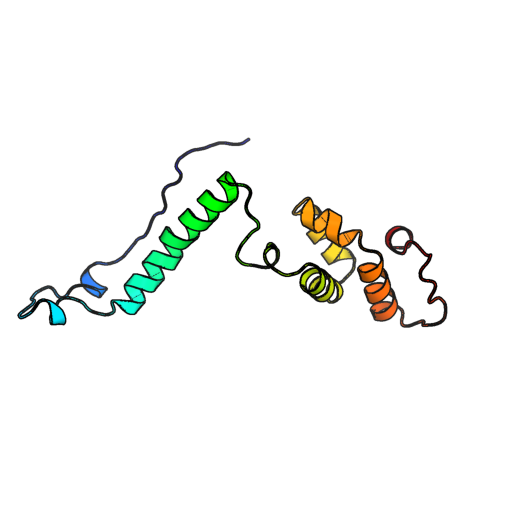 C CA . SER A 1 102 ? 17.630 0.166 -12.994 1.00 82.06 102 SER A CA 1
ATOM 800 C C . SER A 1 102 ? 16.791 -1.064 -12.610 1.00 82.06 102 SER A C 1
ATOM 802 O O . SER A 1 102 ? 17.352 -2.090 -12.216 1.00 82.06 102 SER A O 1
ATOM 804 N N . LEU A 1 103 ? 15.460 -0.984 -12.726 1.00 87.06 103 LEU A N 1
ATOM 805 C CA . LEU A 1 103 ? 14.538 -2.096 -12.491 1.00 87.06 103 LEU A CA 1
ATOM 806 C C . LEU A 1 103 ? 14.676 -3.147 -13.600 1.00 87.06 103 LEU A C 1
ATOM 808 O O . LEU A 1 103 ? 14.972 -4.307 -13.317 1.00 87.06 103 LEU A O 1
ATOM 812 N N . TRP A 1 104 ? 14.544 -2.722 -14.858 1.00 85.12 104 TRP A N 1
ATOM 813 C CA . TRP A 1 104 ? 14.617 -3.604 -16.028 1.00 85.12 104 TRP A CA 1
ATOM 814 C C . TRP A 1 104 ? 15.991 -4.217 -16.220 1.00 85.12 104 TRP A C 1
ATOM 816 O O . TRP A 1 104 ? 16.084 -5.392 -16.552 1.00 85.12 104 TRP A O 1
ATOM 826 N N . ARG A 1 105 ? 17.063 -3.480 -15.913 1.00 81.50 105 ARG A N 1
ATOM 827 C CA . ARG A 1 105 ? 18.418 -4.040 -15.907 1.00 81.50 105 ARG A CA 1
ATOM 828 C C . ARG A 1 105 ? 18.544 -5.214 -14.936 1.00 81.50 105 ARG A C 1
ATOM 830 O O . ARG A 1 105 ? 19.085 -6.253 -15.300 1.00 81.50 105 ARG A O 1
ATOM 837 N N . ARG A 1 106 ? 18.045 -5.067 -13.702 1.00 83.44 106 ARG A N 1
ATOM 838 C CA . ARG A 1 106 ? 18.052 -6.156 -12.709 1.00 83.44 106 ARG A CA 1
ATOM 839 C C . ARG A 1 106 ? 17.221 -7.343 -13.175 1.00 83.44 106 ARG A C 1
ATOM 841 O O . ARG A 1 106 ? 17.667 -8.477 -13.040 1.00 83.44 106 ARG A O 1
ATOM 848 N N . LEU A 1 107 ? 16.054 -7.082 -13.756 1.00 85.19 107 LEU A N 1
ATOM 849 C CA . LEU A 1 107 ? 15.172 -8.122 -14.275 1.00 85.19 107 LEU A CA 1
ATOM 850 C C . LEU A 1 107 ? 15.799 -8.870 -15.458 1.00 85.19 107 LEU A C 1
ATOM 852 O O . LEU A 1 107 ? 15.745 -10.097 -15.506 1.00 85.19 107 LEU A O 1
ATOM 856 N N . TYR A 1 108 ? 16.459 -8.150 -16.363 1.00 81.62 108 TYR A N 1
ATOM 857 C CA . TYR A 1 108 ? 17.192 -8.719 -17.488 1.00 81.62 108 TYR A CA 1
ATOM 858 C C . TYR A 1 108 ? 18.353 -9.598 -17.014 1.00 81.62 108 TYR A C 1
ATOM 860 O O . TYR A 1 108 ? 18.445 -10.755 -17.413 1.00 81.62 108 TYR A O 1
ATOM 868 N N . LEU A 1 109 ? 19.188 -9.102 -16.094 1.00 82.38 109 LEU A N 1
ATOM 869 C CA . LEU A 1 109 ? 20.286 -9.887 -15.518 1.00 82.38 109 LEU A CA 1
ATOM 870 C C . LEU A 1 109 ? 19.779 -11.128 -14.772 1.00 82.38 109 LEU A C 1
ATOM 872 O O . LEU A 1 109 ? 20.370 -12.195 -14.902 1.00 82.38 109 LEU A O 1
ATOM 876 N N . LYS A 1 110 ? 18.669 -11.011 -14.034 1.00 82.00 110 LYS A N 1
ATOM 877 C CA . LYS A 1 110 ? 18.027 -12.132 -13.332 1.00 82.00 110 LYS A CA 1
ATOM 878 C C . LYS A 1 110 ? 17.491 -13.193 -14.298 1.00 82.00 110 LYS A C 1
ATOM 880 O O . LYS A 1 110 ? 17.598 -14.377 -14.006 1.00 82.00 110 LYS A O 1
ATOM 885 N N . THR A 1 111 ? 16.898 -12.774 -15.414 1.00 77.62 111 THR A N 1
ATOM 886 C CA . THR A 1 111 ? 16.182 -13.672 -16.336 1.00 77.62 111 THR A CA 1
ATOM 887 C C . THR A 1 111 ? 17.106 -14.277 -17.392 1.00 77.62 111 THR A C 1
ATOM 889 O O . THR A 1 111 ? 16.958 -15.443 -17.742 1.00 77.62 111 THR A O 1
ATOM 892 N N . PHE A 1 112 ? 18.080 -13.507 -17.881 1.00 75.56 112 PHE A N 1
ATOM 893 C CA . PHE A 1 112 ? 18.918 -13.870 -19.028 1.00 75.56 112 PHE A CA 1
ATOM 894 C C . PHE A 1 112 ? 20.414 -13.977 -18.701 1.00 75.56 112 PHE A C 1
ATOM 896 O O . PHE A 1 112 ? 21.191 -14.373 -19.566 1.00 75.56 112 PHE A O 1
ATOM 903 N N . GLY A 1 113 ? 20.842 -13.646 -17.475 1.00 66.44 113 GLY A N 1
ATOM 904 C CA . GLY A 1 113 ? 22.150 -14.017 -16.910 1.00 66.44 113 GLY A CA 1
ATOM 905 C C . GLY A 1 113 ? 23.406 -13.533 -17.646 1.00 66.44 113 GLY A C 1
ATOM 906 O O . GLY A 1 113 ? 24.513 -13.900 -17.257 1.00 66.44 113 GLY A O 1
ATOM 907 N N . SER A 1 114 ? 23.286 -12.726 -18.703 1.00 58.22 114 SER A N 1
ATOM 908 C CA . SER A 1 114 ? 24.420 -12.378 -19.559 1.00 58.22 114 SER A CA 1
ATOM 909 C C . SER A 1 114 ? 25.005 -11.019 -19.175 1.00 58.22 114 SER A C 1
ATOM 911 O O . SER A 1 114 ? 24.512 -9.968 -19.573 1.00 58.22 114 SER A O 1
ATOM 913 N N . TYR A 1 115 ? 26.111 -11.042 -18.429 1.00 55.81 115 TYR A N 1
ATOM 914 C CA . TYR A 1 115 ? 26.914 -9.867 -18.042 1.00 55.81 115 TYR A CA 1
ATOM 915 C C . TYR A 1 115 ? 27.595 -9.137 -19.221 1.00 55.81 115 TYR A C 1
ATOM 917 O O . TYR A 1 115 ? 28.340 -8.182 -19.004 1.00 55.81 115 TYR A O 1
ATOM 925 N N . ARG A 1 116 ? 27.393 -9.600 -20.463 1.00 53.12 116 ARG A N 1
ATOM 926 C CA . ARG A 1 116 ? 28.171 -9.176 -21.639 1.00 53.12 116 ARG A CA 1
ATOM 927 C C . ARG A 1 116 ? 27.763 -7.817 -22.209 1.00 53.12 116 ARG A C 1
ATOM 929 O O . ARG A 1 116 ? 28.544 -7.250 -22.960 1.00 53.12 116 ARG A O 1
ATOM 936 N N . ASP A 1 117 ? 26.609 -7.283 -21.817 1.00 57.75 117 ASP A N 1
ATOM 937 C CA . ASP A 1 117 ? 26.126 -5.978 -22.273 1.00 57.75 117 ASP A CA 1
ATOM 938 C C . ASP A 1 117 ? 25.676 -5.128 -21.076 1.00 57.75 117 ASP A C 1
ATOM 940 O O . ASP A 1 117 ? 24.498 -4.958 -20.775 1.00 57.75 117 ASP A O 1
ATOM 944 N N . ASN A 1 118 ? 26.656 -4.680 -20.289 1.00 55.56 118 ASN A N 1
ATOM 945 C CA . ASN A 1 118 ? 26.434 -3.964 -19.031 1.00 55.56 118 ASN A CA 1
ATOM 946 C C . ASN A 1 118 ? 26.427 -2.436 -19.226 1.00 55.56 118 ASN A C 1
ATOM 948 O O . ASN A 1 118 ? 26.873 -1.686 -18.353 1.00 55.56 118 ASN A O 1
ATOM 952 N N . SER A 1 119 ? 25.975 -1.978 -20.394 1.00 57.16 119 SER A N 1
ATOM 953 C CA . SER A 1 119 ? 25.937 -0.565 -20.748 1.00 57.16 119 SER A CA 1
ATOM 954 C C . SER A 1 119 ? 24.851 0.179 -19.961 1.00 57.16 119 SER A C 1
ATOM 956 O O . SER A 1 119 ? 23.655 -0.096 -20.070 1.00 57.16 119 SER A O 1
ATOM 958 N N . LEU A 1 120 ? 25.276 1.162 -19.162 1.00 54.09 120 LEU A N 1
ATOM 959 C CA . LEU A 1 120 ? 24.408 2.073 -18.404 1.00 54.09 120 LEU A CA 1
ATOM 960 C C . LEU A 1 120 ? 23.614 3.047 -19.294 1.00 54.09 120 LEU A C 1
ATOM 962 O O . LEU A 1 120 ? 22.710 3.709 -18.791 1.00 54.09 120 LEU A O 1
ATOM 966 N N . SER A 1 121 ? 23.943 3.149 -20.587 1.00 57.66 121 SER A N 1
ATOM 967 C CA . SER A 1 121 ? 23.288 4.061 -21.533 1.00 57.66 121 SER A CA 1
ATOM 968 C C . SER A 1 121 ? 22.109 3.436 -22.282 1.00 57.66 121 SER A C 1
ATOM 970 O O . SER A 1 121 ? 21.426 4.136 -23.028 1.00 57.66 121 SER A O 1
ATOM 972 N N . HIS A 1 122 ? 21.847 2.138 -22.095 1.00 58.44 122 HIS A N 1
ATOM 973 C CA . HIS A 1 122 ? 20.757 1.457 -22.786 1.00 58.44 122 HIS A CA 1
ATOM 974 C C . HIS A 1 122 ? 19.429 1.618 -22.036 1.00 58.44 122 HIS A C 1
ATOM 976 O O . HIS A 1 122 ? 19.334 1.372 -20.832 1.00 58.44 122 HIS A O 1
ATOM 982 N N . ASN A 1 123 ? 18.381 2.033 -22.748 1.00 60.69 123 ASN A N 1
ATOM 983 C CA . ASN A 1 123 ? 17.041 2.156 -22.184 1.00 60.69 123 ASN A CA 1
ATOM 984 C C . ASN A 1 123 ? 16.323 0.801 -22.249 1.00 60.69 123 ASN A C 1
ATOM 986 O O . ASN A 1 123 ? 15.566 0.515 -23.173 1.00 60.69 123 ASN A O 1
ATOM 990 N N . TRP A 1 124 ? 16.588 -0.047 -21.257 1.00 58.84 124 TRP A N 1
ATOM 991 C CA . TRP A 1 124 ? 16.113 -1.434 -21.193 1.00 58.84 124 TRP A CA 1
ATOM 992 C C . TRP A 1 124 ? 14.580 -1.594 -21.193 1.00 58.84 124 TRP A C 1
ATOM 994 O O . TRP A 1 124 ? 14.098 -2.679 -21.494 1.00 58.84 124 TRP A O 1
ATOM 1004 N N . TYR A 1 125 ? 13.811 -0.527 -20.929 1.00 57.78 125 TYR A N 1
ATOM 1005 C CA . TYR A 1 125 ? 12.344 -0.530 -21.050 1.00 57.78 125 TYR A CA 1
ATOM 1006 C C . TYR A 1 125 ? 11.853 -0.708 -22.497 1.00 57.78 125 TYR A C 1
ATOM 1008 O O . TYR A 1 125 ? 10.738 -1.160 -22.712 1.00 57.78 125 TYR A O 1
ATOM 1016 N N . GLN A 1 126 ? 12.656 -0.334 -23.500 1.00 60.28 126 GLN A N 1
ATOM 1017 C CA . GLN A 1 126 ? 12.281 -0.487 -24.913 1.00 60.28 126 GLN A CA 1
ATOM 1018 C C . GLN A 1 126 ? 12.591 -1.879 -25.482 1.00 60.28 126 GLN A C 1
ATOM 1020 O O . GLN A 1 126 ? 12.185 -2.173 -26.601 1.00 60.28 126 GLN A O 1
ATOM 1025 N N . VAL A 1 127 ? 13.336 -2.706 -24.742 1.00 57.44 127 VAL A N 1
ATOM 1026 C CA . VAL A 1 127 ? 13.836 -4.008 -25.214 1.00 57.44 127 VAL A CA 1
ATOM 1027 C C . VAL A 1 127 ? 12.946 -5.171 -24.749 1.00 57.44 127 VAL A C 1
ATOM 1029 O O . VAL A 1 127 ? 12.985 -6.236 -25.359 1.00 57.44 127 VAL A O 1
ATOM 1032 N N . SER A 1 128 ? 12.143 -4.977 -23.695 1.00 47.25 128 SER A N 1
ATOM 1033 C CA . SER A 1 128 ? 11.148 -5.950 -23.206 1.00 47.25 128 SER A CA 1
ATOM 1034 C C . SER A 1 128 ? 9.781 -5.749 -23.844 1.00 47.25 128 SER A C 1
ATOM 1036 O O . SER A 1 128 ? 9.138 -6.766 -24.173 1.00 47.25 128 SER A O 1
#

pLDDT: mean 76.43, std 13.75, range [33.0, 92.62]

Foldseek 3Di:
DDDDDDPDLDDDDDVVQAAPPDDPDPVVGGDPVVVVVVSCCVRPVVSVVQVVCVVVVHFGCDDLRNDDLVVNLVVLLVDAPVVLVVQLVPDVVSVVSSQDQVSLVSNCCVPVVDPPPVDPPDRSVVVD

Radius of gyration: 23.88 Å; chains: 1; bounding box: 51×31×67 Å

Secondary structure (DSSP, 8-state):
--------------GGGTB-SS-SSHHHHB--HHHHHHHHIIIIIHHHHHHHHHHTTPPP-SSGGGS-HHHHHHHHHHS-HHHHHHHHHH-HHHHHHTT-HHHHHHHHHHHH--TT---TT--GGGT-

Organism: Lingula anatina (NCBI:txid7574)